Protein AF-A0A7L3EXM9-F1 (afdb_monomer_lite)

Foldseek 3Di:
DAPVVLVPDVVQVVQADPDDDPPPPDDDDDDDPPPPRHRVRDDDDPVDDDDDDDDDDDLPDDPDPLLNCLLPCVVPVVCNLVSLVCLLVDDLVSCLSCVLSNVVSLLVVCVVQVVDCPCVVSSVVNVVSNVVSCPDPVNVVSVVVVVCCVVPPPPSPPPPD

InterPro domains:
  IPR026791 Dedicator of cytokinesis [PTHR45653] (3-161)
  IPR035892 C2 domain superfamily [G3DSA:2.60.40.150] (1-67)
  IPR056372 Dedicator of cytokinesis, TPR repeats region [PF23554] (77-161)

Structure (mmCIF, N/CA/C/O backbone):
data_AF-A0A7L3EXM9-F1
#
_entry.id   AF-A0A7L3EXM9-F1
#
loop_
_atom_site.group_PDB
_atom_site.id
_atom_site.type_symbol
_atom_site.label_atom_id
_atom_site.label_alt_id
_atom_site.label_comp_id
_atom_site.label_asym_id
_atom_site.label_entity_id
_atom_site.label_seq_id
_atom_site.pdbx_PDB_ins_code
_atom_site.Cartn_x
_atom_site.Cartn_y
_atom_site.Cartn_z
_atom_site.occupancy
_atom_site.B_iso_or_equiv
_atom_site.auth_seq_id
_atom_site.auth_comp_id
_atom_site.auth_asym_id
_atom_site.auth_atom_id
_atom_site.pdbx_PDB_model_num
ATOM 1 N N . GLN A 1 1 ? 32.419 7.805 -40.239 1.00 37.22 1 GLN A N 1
ATOM 2 C CA . GLN A 1 1 ? 32.745 8.565 -39.018 1.00 37.22 1 GLN A CA 1
ATOM 3 C C . GLN A 1 1 ? 31.509 9.390 -38.692 1.00 37.22 1 GLN A C 1
ATOM 5 O O . GLN A 1 1 ? 31.227 10.337 -39.411 1.00 37.22 1 GLN A O 1
ATOM 10 N N . GLY A 1 2 ? 30.666 8.903 -37.775 1.00 53.22 2 GLY A N 1
ATOM 11 C CA . GLY A 1 2 ? 29.430 9.593 -37.393 1.00 53.22 2 GLY A CA 1
ATOM 12 C C . GLY A 1 2 ? 29.766 10.873 -36.637 1.00 53.22 2 GLY A C 1
ATOM 13 O O . GLY A 1 2 ? 30.747 10.904 -35.900 1.00 53.22 2 GLY A O 1
ATOM 14 N N . ASP A 1 3 ? 28.999 11.931 -36.870 1.00 57.41 3 ASP A N 1
ATOM 15 C CA . ASP A 1 3 ? 29.205 13.238 -36.250 1.00 57.41 3 ASP A CA 1
ATOM 16 C C . ASP A 1 3 ? 28.783 13.176 -34.769 1.00 57.41 3 ASP A C 1
ATOM 18 O O . ASP A 1 3 ? 27.639 13.464 -34.417 1.00 57.41 3 ASP A O 1
ATOM 22 N N . SER A 1 4 ? 29.692 12.701 -33.906 1.00 62.59 4 SER A N 1
ATOM 23 C CA . SER A 1 4 ? 29.430 12.374 -32.494 1.00 62.59 4 SER A CA 1
ATOM 24 C C . SER A 1 4 ? 28.833 13.528 -31.689 1.00 62.59 4 SER A C 1
ATOM 26 O O . SER A 1 4 ? 28.113 13.284 -30.729 1.00 62.59 4 SER A O 1
ATOM 28 N N . LYS A 1 5 ? 29.060 14.780 -32.108 1.00 60.88 5 LYS A N 1
ATOM 29 C CA . LYS A 1 5 ? 28.528 15.970 -31.430 1.00 60.88 5 LYS A CA 1
ATOM 30 C C . LYS A 1 5 ? 27.004 16.073 -31.491 1.00 60.88 5 LYS A C 1
ATOM 32 O O . LYS A 1 5 ? 26.406 16.673 -30.609 1.00 60.88 5 LYS A O 1
ATOM 37 N N . LYS A 1 6 ? 26.363 15.491 -32.511 1.00 62.41 6 LYS A N 1
ATOM 38 C CA . LYS A 1 6 ? 24.896 15.497 -32.632 1.00 62.41 6 LYS A CA 1
ATOM 39 C C . LYS A 1 6 ? 24.218 14.473 -31.726 1.00 62.41 6 LYS A C 1
ATOM 41 O O . LYS A 1 6 ? 23.054 14.654 -31.403 1.00 62.41 6 LYS A O 1
ATOM 46 N N . LEU A 1 7 ? 24.932 13.422 -31.316 1.00 65.44 7 LEU A N 1
ATOM 47 C CA . LEU A 1 7 ? 24.390 12.369 -30.452 1.00 65.44 7 LEU A CA 1
ATOM 48 C C . LEU A 1 7 ? 24.253 12.820 -28.985 1.00 65.44 7 LEU A C 1
ATOM 50 O O . LEU A 1 7 ? 23.513 12.203 -28.226 1.00 65.44 7 LEU A O 1
ATOM 54 N N . GLU A 1 8 ? 24.969 13.879 -28.595 1.00 73.69 8 GLU A N 1
ATOM 55 C CA . GLU A 1 8 ? 24.970 14.431 -27.232 1.00 73.69 8 GLU A CA 1
ATOM 56 C C . GLU A 1 8 ? 23.870 15.485 -27.002 1.00 73.69 8 GLU A C 1
ATOM 58 O O . GLU A 1 8 ? 23.543 15.790 -25.856 1.00 73.69 8 GLU A O 1
ATOM 63 N N . ASP A 1 9 ? 23.260 16.027 -28.065 1.00 81.06 9 ASP A N 1
ATOM 64 C CA . ASP A 1 9 ? 22.128 16.953 -27.949 1.00 81.06 9 ASP A CA 1
ATOM 65 C C . ASP A 1 9 ? 20.809 16.182 -27.824 1.00 81.06 9 ASP A C 1
ATOM 67 O O . ASP A 1 9 ? 20.277 15.664 -28.809 1.00 81.06 9 ASP A O 1
ATOM 71 N N . ALA A 1 10 ? 20.240 16.150 -26.617 1.00 79.75 10 ALA A N 1
ATOM 72 C CA . ALA A 1 10 ? 18.963 15.490 -26.344 1.00 79.75 10 ALA A CA 1
ATOM 73 C C . ALA A 1 10 ? 17.816 16.015 -27.228 1.00 79.75 10 ALA A C 1
ATOM 75 O O . ALA A 1 10 ? 16.931 15.249 -27.615 1.00 79.75 10 ALA A O 1
ATOM 76 N N . SER A 1 11 ? 17.846 17.297 -27.606 1.00 81.75 11 SER A N 1
ATOM 77 C CA . SER A 1 11 ? 16.815 17.935 -28.438 1.00 81.75 11 SER A CA 1
ATOM 78 C C . SER A 1 11 ? 16.693 17.270 -29.811 1.00 81.75 11 SER A C 1
ATOM 80 O O . SER A 1 11 ? 15.600 17.192 -30.377 1.00 81.75 11 SER A O 1
ATOM 82 N N . SER A 1 12 ? 17.804 16.732 -30.322 1.00 77.31 12 SER A N 1
ATOM 83 C CA . SER A 1 12 ? 17.851 16.006 -31.592 1.00 77.31 12 SER A CA 1
ATOM 84 C C . SER A 1 12 ? 17.082 14.677 -31.558 1.00 77.31 12 SER A C 1
ATOM 86 O O . SER A 1 12 ? 16.550 14.261 -32.587 1.00 77.31 12 SER A O 1
ATOM 88 N N . TYR A 1 13 ? 16.966 14.044 -30.384 1.00 77.38 13 TYR A N 1
ATOM 89 C CA . TYR A 1 13 ? 16.256 12.777 -30.182 1.00 77.38 13 TYR A CA 1
ATOM 90 C C . TYR A 1 13 ? 14.807 12.971 -29.711 1.00 77.38 13 TYR A C 1
ATOM 92 O O . TYR A 1 13 ? 13.928 12.237 -30.148 1.00 77.38 13 TYR A O 1
ATOM 100 N N . LEU A 1 14 ? 14.524 13.976 -28.871 1.00 84.00 14 LEU A N 1
ATOM 101 C CA . LEU A 1 14 ? 13.191 14.189 -28.274 1.00 84.00 14 LEU A CA 1
ATOM 102 C C . LEU A 1 14 ? 12.079 14.501 -29.290 1.00 84.00 14 LEU A C 1
ATOM 104 O O . LEU A 1 14 ? 10.903 14.332 -28.980 1.00 84.00 14 LEU A O 1
ATOM 108 N N . SER A 1 15 ? 12.439 14.965 -30.488 1.00 80.31 15 SER A N 1
ATOM 109 C CA . SER A 1 15 ? 11.491 15.197 -31.589 1.00 80.31 15 SER A CA 1
ATOM 110 C C . SER A 1 15 ? 11.138 13.930 -32.381 1.00 80.31 15 SER A C 1
ATOM 112 O O . SER A 1 15 ? 10.243 13.967 -33.227 1.00 80.31 15 SER A O 1
ATOM 114 N N . LEU A 1 16 ? 11.825 12.813 -32.123 1.00 78.69 16 LEU A N 1
ATOM 115 C CA . LEU A 1 16 ? 11.632 11.532 -32.797 1.00 78.69 16 LEU A CA 1
ATOM 116 C C . LEU A 1 16 ? 10.692 10.613 -31.997 1.00 78.69 16 LEU A C 1
ATOM 118 O O . LEU A 1 16 ? 10.548 10.772 -30.784 1.00 78.69 16 LEU A O 1
ATOM 122 N N . PRO A 1 17 ? 10.082 9.598 -32.639 1.00 80.38 17 PRO A N 1
ATOM 123 C CA . PRO A 1 17 ? 9.366 8.546 -31.924 1.00 80.38 17 PRO A CA 1
ATOM 124 C C . PRO A 1 17 ? 10.282 7.801 -30.940 1.00 80.38 17 PRO A C 1
ATOM 126 O O . PRO A 1 17 ? 11.387 7.392 -31.300 1.00 80.38 17 PRO A O 1
ATOM 129 N N . SER A 1 18 ? 9.802 7.579 -29.714 1.00 82.00 18 SER A N 1
ATOM 130 C CA . SER A 1 18 ? 10.551 6.898 -28.647 1.00 82.00 18 SER A CA 1
ATOM 131 C C . SER A 1 18 ? 10.584 5.373 -28.784 1.00 82.00 18 SER A C 1
ATOM 133 O O . SER A 1 18 ? 11.415 4.718 -28.160 1.00 82.00 18 SER A O 1
ATOM 135 N N . GLU A 1 19 ? 9.696 4.796 -29.596 1.00 82.38 19 GLU A N 1
ATOM 136 C CA . GLU A 1 19 ? 9.583 3.352 -29.806 1.00 82.38 19 GLU A CA 1
ATOM 137 C C . GLU A 1 19 ? 9.453 3.006 -31.290 1.00 82.38 19 GLU A C 1
ATOM 139 O O . GLU A 1 19 ? 8.948 3.781 -32.108 1.00 82.38 19 GLU A O 1
ATOM 144 N N . ARG A 1 20 ? 9.895 1.796 -31.646 1.00 79.69 20 ARG A N 1
ATOM 145 C CA . ARG A 1 20 ? 9.670 1.238 -32.979 1.00 79.69 20 ARG A CA 1
ATOM 146 C C . ARG A 1 20 ? 8.240 0.701 -33.065 1.00 79.69 20 ARG A C 1
ATOM 148 O O . ARG A 1 20 ? 7.923 -0.301 -32.434 1.00 79.69 20 ARG A O 1
ATOM 155 N N . ASN A 1 21 ? 7.408 1.306 -33.911 1.00 68.62 21 ASN A N 1
ATOM 156 C CA . ASN A 1 21 ? 6.092 0.758 -34.247 1.00 68.62 21 ASN A CA 1
ATOM 157 C C . ASN A 1 21 ? 6.255 -0.546 -35.051 1.00 68.62 21 ASN A C 1
ATOM 159 O O . ASN A 1 21 ? 6.762 -0.526 -36.170 1.00 68.62 21 ASN A O 1
ATOM 163 N N . LEU A 1 22 ? 5.831 -1.685 -34.492 1.00 61.12 22 LEU A N 1
ATOM 164 C CA . LEU A 1 22 ? 5.893 -3.000 -35.156 1.00 61.12 22 LEU A CA 1
ATOM 165 C C . LEU A 1 22 ? 4.822 -3.201 -36.252 1.00 61.12 22 LEU A C 1
ATOM 167 O O . LEU A 1 22 ? 4.811 -4.238 -36.912 1.00 61.12 22 LEU A O 1
ATOM 171 N N . SER A 1 23 ? 3.899 -2.252 -36.435 1.00 52.38 23 SER A N 1
ATOM 172 C CA . SER A 1 23 ? 2.694 -2.415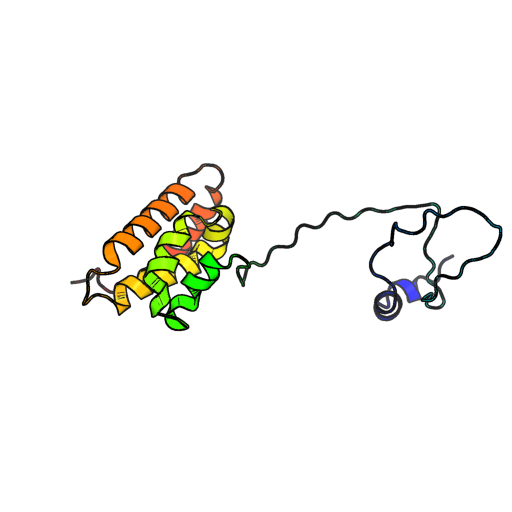 -37.263 1.00 52.38 23 SER A CA 1
ATOM 173 C C . SER A 1 23 ? 2.913 -2.341 -38.780 1.00 52.38 23 SER A C 1
ATOM 175 O O . SER A 1 23 ? 1.973 -2.593 -39.531 1.00 52.38 23 SER A O 1
ATOM 177 N N . GLU A 1 24 ? 4.128 -2.089 -39.267 1.00 51.22 24 GLU A N 1
ATOM 178 C CA . GLU A 1 24 ? 4.430 -2.120 -40.704 1.00 51.22 24 GLU A CA 1
ATOM 179 C C . GLU A 1 24 ? 5.066 -3.450 -41.127 1.00 51.22 24 GLU A C 1
ATOM 181 O O . GLU A 1 24 ? 6.196 -3.521 -41.601 1.00 51.22 24 GLU A O 1
ATOM 186 N N . SER A 1 25 ? 4.296 -4.533 -41.004 1.00 49.69 25 SER A N 1
ATOM 187 C CA . SER A 1 25 ? 4.486 -5.711 -41.857 1.00 49.69 25 SER A CA 1
ATOM 188 C C . SER A 1 25 ? 3.459 -5.669 -42.986 1.00 49.69 25 SER A C 1
ATOM 190 O O . SER A 1 25 ? 2.435 -6.351 -42.959 1.00 49.69 25 SER A O 1
ATOM 192 N N . LYS A 1 26 ? 3.707 -4.822 -43.990 1.00 41.97 26 LYS A N 1
ATOM 193 C CA . LYS A 1 26 ? 3.082 -4.941 -45.313 1.00 41.97 26 LYS A CA 1
ATOM 194 C C . LYS A 1 26 ? 4.127 -4.700 -46.400 1.00 41.97 26 LYS A C 1
ATOM 196 O O . LYS A 1 26 ? 4.439 -3.576 -46.755 1.00 41.97 26 LYS A O 1
ATOM 201 N N . LEU A 1 27 ? 4.667 -5.828 -46.857 1.00 40.34 27 LEU A N 1
ATOM 202 C CA . LEU A 1 27 ? 4.979 -6.192 -48.242 1.00 40.34 27 LEU A CA 1
ATOM 203 C C . LEU A 1 27 ? 5.388 -5.068 -49.219 1.00 40.34 27 LEU A C 1
ATOM 205 O O . LEU A 1 27 ? 4.562 -4.272 -49.644 1.00 40.34 27 LEU A O 1
ATOM 209 N N . LEU A 1 28 ? 6.622 -5.223 -49.716 1.00 47.75 28 LEU A N 1
ATOM 210 C CA . LEU A 1 28 ? 7.103 -4.882 -51.063 1.00 47.75 28 LEU A CA 1
ATOM 211 C C . LEU A 1 28 ? 7.120 -3.392 -51.454 1.00 47.75 28 LEU A C 1
ATOM 213 O O . LEU A 1 28 ? 6.094 -2.792 -51.746 1.00 47.75 28 LEU A O 1
ATOM 217 N N . SER A 1 29 ? 8.334 -2.864 -51.650 1.00 36.97 29 SER A N 1
ATOM 218 C CA . SER A 1 29 ? 8.818 -2.345 -52.947 1.00 36.97 29 SER A CA 1
ATOM 219 C C . SER A 1 29 ? 9.773 -1.159 -52.759 1.00 36.97 29 SER A C 1
ATOM 221 O O . SER A 1 29 ? 9.358 -0.089 -52.332 1.00 36.97 29 SER A O 1
ATOM 223 N N . GLY A 1 30 ? 11.055 -1.386 -53.077 1.00 43.28 30 GLY A N 1
ATOM 224 C CA . GLY A 1 30 ? 12.009 -0.496 -53.769 1.00 43.28 30 GLY A CA 1
ATOM 225 C C . GLY A 1 30 ? 12.058 1.025 -53.555 1.00 43.28 30 GLY A C 1
ATOM 226 O O . GLY A 1 30 ? 12.715 1.694 -54.346 1.00 43.28 30 GLY A O 1
ATOM 227 N N . SER A 1 31 ? 11.423 1.601 -52.544 1.00 37.81 31 SER A N 1
ATOM 228 C CA . SER A 1 31 ? 11.338 3.047 -52.359 1.00 37.81 31 SER A CA 1
ATOM 229 C C . SER A 1 31 ? 11.789 3.414 -50.956 1.00 37.81 31 SER A C 1
ATOM 231 O O . SER A 1 31 ? 11.323 2.855 -49.965 1.00 37.81 31 SER A O 1
ATOM 233 N N . SER A 1 32 ? 12.739 4.342 -50.897 1.00 43.91 32 SER A N 1
ATOM 234 C CA . SER A 1 32 ? 13.301 4.918 -49.681 1.00 43.91 32 SER A CA 1
ATOM 235 C C . SER A 1 32 ? 12.190 5.609 -48.883 1.00 43.91 32 SER A C 1
ATOM 237 O O . SER A 1 32 ? 11.901 6.790 -49.082 1.00 43.91 32 SER A O 1
ATOM 239 N N . PHE A 1 33 ? 11.525 4.851 -48.010 1.00 42.97 33 PHE A N 1
ATOM 240 C CA . PHE A 1 33 ? 10.505 5.366 -47.111 1.00 42.97 33 PHE A CA 1
ATOM 241 C C . PHE A 1 33 ? 11.223 6.152 -46.016 1.00 42.97 33 PHE A C 1
ATOM 243 O O . PHE A 1 33 ? 11.710 5.610 -45.023 1.00 42.97 33 PHE A O 1
ATOM 250 N N . ARG A 1 34 ? 11.358 7.461 -46.231 1.00 47.59 34 ARG A N 1
ATOM 251 C CA . ARG A 1 34 ? 11.686 8.378 -45.146 1.00 47.59 34 ARG A CA 1
ATOM 252 C C . ARG A 1 34 ? 10.492 8.334 -44.203 1.00 47.59 34 ARG A C 1
ATOM 254 O O . ARG A 1 34 ? 9.438 8.863 -44.540 1.00 47.59 34 ARG A O 1
ATOM 261 N N . VAL A 1 35 ? 10.646 7.680 -43.055 1.00 50.50 35 VAL A N 1
ATOM 262 C CA . VAL A 1 35 ? 9.703 7.834 -41.947 1.00 50.50 35 VAL A CA 1
ATOM 263 C C . VAL A 1 35 ? 9.613 9.333 -41.666 1.00 50.50 35 VAL A C 1
ATOM 265 O O . VAL A 1 35 ? 10.618 9.977 -41.345 1.00 50.50 35 VAL A O 1
ATOM 268 N N . SER A 1 36 ? 8.430 9.901 -41.895 1.00 48.47 36 SER A N 1
ATOM 269 C CA . SER A 1 36 ? 8.127 11.308 -41.649 1.00 48.47 36 SER A CA 1
ATOM 270 C C . SER A 1 36 ? 8.402 11.607 -40.179 1.00 48.47 36 SER A C 1
ATOM 272 O O . SER A 1 36 ? 7.664 11.166 -39.304 1.00 48.47 36 SER A O 1
ATOM 274 N N . GLY A 1 37 ? 9.520 12.284 -39.920 1.00 51.66 37 GLY A N 1
ATOM 275 C CA . GLY A 1 37 ? 10.043 12.518 -38.575 1.00 51.66 37 GLY A CA 1
ATOM 276 C C . GLY A 1 37 ? 11.568 12.536 -38.486 1.00 51.66 37 GLY A C 1
ATOM 277 O O . GLY A 1 37 ? 12.086 12.931 -37.457 1.00 51.66 37 GLY A O 1
ATOM 278 N N . ALA A 1 38 ? 12.311 12.152 -39.531 1.00 53.66 38 ALA A N 1
ATOM 279 C CA . ALA A 1 38 ? 13.776 12.147 -39.482 1.00 53.66 38 ALA A CA 1
ATOM 280 C C . ALA A 1 38 ? 14.372 13.554 -39.252 1.00 53.66 38 ALA A C 1
ATOM 282 O O . ALA A 1 38 ? 14.432 14.380 -40.167 1.00 53.66 38 ALA A O 1
ATOM 283 N N . ALA A 1 39 ? 14.872 13.804 -38.040 1.00 57.72 39 ALA A N 1
ATOM 284 C CA . ALA A 1 39 ? 15.796 14.897 -37.769 1.00 57.72 39 ALA A CA 1
ATOM 285 C C . ALA A 1 39 ? 17.083 14.689 -38.601 1.00 57.72 39 ALA A C 1
ATOM 287 O O . ALA A 1 39 ? 17.561 13.555 -38.734 1.00 57.72 39 ALA A O 1
ATOM 288 N N . PRO A 1 40 ? 17.670 15.746 -39.193 1.00 59.62 40 PRO A N 1
ATOM 289 C CA . PRO A 1 40 ? 18.833 15.619 -40.068 1.00 59.62 40 PRO A CA 1
ATOM 290 C C . PRO A 1 40 ? 20.060 15.062 -39.323 1.00 59.62 40 PRO A C 1
ATOM 292 O O . PRO A 1 40 ? 20.794 15.789 -38.650 1.00 59.62 40 PRO A O 1
ATOM 295 N N . GLY A 1 41 ? 20.310 13.761 -39.498 1.00 64.62 41 GLY A N 1
ATOM 296 C CA . GLY A 1 41 ? 21.442 13.036 -38.910 1.00 64.62 41 GLY A CA 1
ATOM 297 C C . GLY A 1 41 ? 21.070 11.777 -38.120 1.00 64.62 41 GLY A C 1
ATOM 298 O O . GLY A 1 41 ? 21.971 11.019 -37.778 1.00 64.62 41 GLY A O 1
ATOM 299 N N . LEU A 1 42 ? 19.780 11.520 -37.872 1.00 70.69 42 LEU A N 1
ATOM 300 C CA . LEU A 1 42 ? 19.297 10.336 -37.154 1.00 70.69 42 LEU A CA 1
ATOM 301 C C . LEU A 1 42 ? 18.289 9.572 -38.024 1.00 70.69 42 LEU A C 1
ATOM 303 O O . LEU A 1 42 ? 17.273 10.119 -38.446 1.00 70.69 42 LEU A O 1
ATOM 307 N N . ALA A 1 43 ? 18.583 8.302 -38.314 1.00 70.75 43 ALA A N 1
ATOM 308 C CA . ALA A 1 43 ? 17.724 7.419 -39.100 1.00 70.75 43 ALA A CA 1
ATOM 309 C C . ALA A 1 43 ? 17.588 6.056 -38.412 1.00 70.75 43 ALA A C 1
ATOM 311 O O . ALA A 1 43 ? 18.560 5.518 -37.881 1.00 70.75 43 ALA A O 1
ATOM 312 N N . VAL A 1 44 ? 16.382 5.487 -38.432 1.00 72.81 44 VAL A N 1
ATOM 313 C CA . VAL A 1 44 ? 16.104 4.170 -37.845 1.00 72.81 44 VAL A CA 1
ATOM 314 C C . VAL A 1 44 ? 16.666 3.070 -38.757 1.00 72.81 44 VAL A C 1
ATOM 316 O O . VAL A 1 44 ? 16.300 2.993 -39.928 1.00 72.81 44 VAL A O 1
ATOM 319 N N . SER A 1 45 ? 17.535 2.200 -38.224 1.00 77.12 45 SER A N 1
ATOM 320 C CA . SER A 1 45 ? 18.009 1.000 -38.937 1.00 77.12 45 SER A CA 1
ATOM 321 C C . SER A 1 45 ? 16.876 -0.019 -39.074 1.00 77.12 45 SER A C 1
ATOM 323 O O . SER A 1 45 ? 16.241 -0.370 -38.082 1.00 77.12 45 SER A O 1
ATOM 325 N N . THR A 1 46 ? 16.640 -0.530 -40.284 1.00 77.50 46 THR A N 1
ATOM 326 C CA . THR A 1 46 ? 15.680 -1.622 -40.540 1.00 77.50 46 THR A CA 1
ATOM 327 C C . THR A 1 46 ? 16.294 -3.013 -40.381 1.00 77.50 46 THR A C 1
ATOM 329 O O . THR A 1 46 ? 15.570 -4.003 -40.442 1.00 77.50 46 THR A O 1
ATOM 332 N N . ARG A 1 47 ? 17.617 -3.106 -40.188 1.00 83.44 47 ARG A N 1
ATOM 333 C CA . ARG A 1 47 ? 18.351 -4.381 -40.102 1.00 83.44 47 ARG A CA 1
ATOM 334 C C . ARG A 1 47 ? 18.579 -4.858 -38.672 1.00 83.44 47 ARG A C 1
ATOM 336 O O . ARG A 1 47 ? 18.698 -6.058 -38.463 1.00 83.44 47 ARG A O 1
ATOM 343 N N . ASP A 1 48 ? 18.573 -3.935 -37.713 1.00 81.38 48 ASP A N 1
ATOM 344 C CA . ASP A 1 48 ? 18.871 -4.225 -36.310 1.00 81.38 48 ASP A CA 1
ATOM 345 C C . ASP A 1 48 ? 17.679 -3.868 -35.421 1.00 81.38 48 ASP A C 1
ATOM 347 O O . ASP A 1 48 ? 16.931 -2.933 -35.719 1.00 81.38 48 ASP A O 1
ATOM 351 N N . SER A 1 49 ? 17.495 -4.586 -34.314 1.00 82.81 49 SER A N 1
ATOM 352 C CA . SER A 1 49 ? 16.474 -4.302 -33.298 1.00 82.81 49 SER A CA 1
ATOM 353 C C . SER A 1 49 ? 17.062 -4.402 -31.896 1.00 82.81 49 SER A C 1
ATOM 355 O O . SER A 1 49 ? 17.812 -5.331 -31.610 1.00 82.81 49 SER A O 1
ATOM 357 N N . PHE A 1 50 ? 16.666 -3.487 -31.015 1.00 84.50 50 PHE A N 1
ATOM 358 C CA . PHE A 1 50 ? 17.005 -3.504 -29.596 1.00 84.50 50 PHE A CA 1
ATOM 359 C C . PHE A 1 50 ? 15.710 -3.428 -28.790 1.00 84.50 50 PHE A C 1
ATOM 361 O O . PHE A 1 50 ? 14.894 -2.538 -29.030 1.00 84.50 50 PHE A O 1
ATOM 368 N N . GLN A 1 51 ? 15.500 -4.376 -27.878 1.00 89.25 51 GLN A N 1
ATOM 369 C CA . GLN A 1 51 ? 14.304 -4.436 -27.043 1.00 89.25 51 GLN A CA 1
ATOM 370 C C . GLN A 1 51 ? 14.658 -4.038 -25.613 1.00 89.25 51 GLN A C 1
ATOM 372 O O . GLN A 1 51 ? 15.559 -4.615 -25.007 1.00 89.25 51 GLN A O 1
ATOM 377 N N . ILE A 1 52 ? 13.910 -3.080 -25.069 1.00 90.94 52 ILE A N 1
ATOM 378 C CA . ILE A 1 52 ? 14.001 -2.660 -23.671 1.00 90.94 52 ILE A CA 1
ATOM 379 C C . ILE A 1 52 ? 12.728 -3.131 -22.974 1.00 90.94 52 ILE A C 1
ATOM 381 O O . ILE A 1 52 ? 11.628 -2.863 -23.447 1.00 90.94 52 ILE A O 1
ATOM 385 N N . SER A 1 53 ? 12.880 -3.847 -21.862 1.00 92.12 53 SER A N 1
ATOM 386 C CA . SER A 1 53 ? 11.765 -4.173 -20.970 1.00 92.12 53 SER A CA 1
ATOM 387 C C . SER A 1 53 ? 11.899 -3.327 -19.711 1.00 92.12 53 SER A C 1
ATOM 389 O O . SER A 1 53 ? 12.913 -3.415 -19.023 1.00 92.12 53 SER A O 1
ATOM 391 N N . THR A 1 54 ? 10.883 -2.519 -19.415 1.00 89.88 54 THR A N 1
ATOM 392 C CA . THR A 1 54 ? 10.864 -1.625 -18.251 1.00 89.88 54 THR A CA 1
ATOM 393 C C . THR A 1 54 ? 9.673 -1.964 -17.367 1.00 89.88 54 THR A C 1
ATOM 395 O O . THR A 1 54 ? 8.554 -2.098 -17.856 1.00 89.88 54 THR A O 1
ATOM 398 N N . LEU A 1 55 ? 9.901 -2.052 -16.055 1.00 85.25 55 LEU A N 1
ATOM 399 C CA . LEU A 1 55 ? 8.841 -2.088 -15.052 1.00 85.25 55 LEU A CA 1
ATOM 400 C C . LEU A 1 55 ? 8.819 -0.739 -14.328 1.00 85.25 55 LEU A C 1
ATOM 402 O O . LEU A 1 55 ? 9.753 -0.408 -13.600 1.00 85.25 55 LEU A O 1
ATOM 406 N N . VAL A 1 56 ? 7.766 0.050 -14.538 1.00 83.19 56 VAL A N 1
ATOM 407 C CA . VAL A 1 56 ? 7.598 1.343 -13.862 1.00 83.19 56 VAL A CA 1
ATOM 408 C C . VAL A 1 56 ? 6.751 1.144 -12.611 1.00 83.19 56 VAL A C 1
ATOM 410 O O . VAL A 1 56 ? 5.658 0.586 -12.682 1.00 83.19 56 VAL A O 1
ATOM 413 N N . CYS A 1 57 ? 7.230 1.630 -11.465 1.00 74.19 57 CYS A N 1
ATOM 414 C CA . CYS A 1 57 ? 6.459 1.673 -10.227 1.00 74.19 57 CYS A CA 1
ATOM 415 C C . CYS A 1 57 ? 6.488 3.085 -9.628 1.00 74.19 57 CYS A C 1
ATOM 417 O O . CYS A 1 57 ? 7.526 3.742 -9.582 1.00 74.19 57 CYS A O 1
ATOM 419 N N . SER A 1 58 ? 5.332 3.568 -9.175 1.00 81.31 58 SER A N 1
ATOM 420 C CA . SER A 1 58 ? 5.255 4.791 -8.375 1.00 81.31 58 SER A CA 1
ATOM 421 C C . SER A 1 58 ? 5.468 4.435 -6.910 1.00 81.31 58 SER A C 1
ATOM 423 O O . SER A 1 58 ? 4.736 3.604 -6.375 1.00 81.31 58 SER A O 1
ATOM 425 N N . THR A 1 59 ? 6.446 5.066 -6.266 1.00 77.62 59 THR A N 1
ATOM 426 C CA . THR A 1 59 ? 6.741 4.922 -4.829 1.00 77.62 59 THR A CA 1
ATOM 427 C C . THR A 1 59 ? 6.118 6.032 -3.983 1.00 77.62 59 THR A C 1
ATOM 429 O O . THR A 1 59 ? 6.287 6.044 -2.772 1.00 77.62 59 THR A O 1
ATOM 432 N N . LYS A 1 60 ? 5.398 6.971 -4.614 1.00 82.81 60 LYS A N 1
ATOM 433 C CA . LYS A 1 60 ? 4.792 8.132 -3.939 1.00 82.81 60 LYS A CA 1
ATOM 434 C C . LYS A 1 60 ? 3.269 8.169 -4.020 1.00 82.81 60 LYS A C 1
ATOM 436 O O . LYS A 1 60 ? 2.618 8.717 -3.144 1.00 82.81 60 LYS A O 1
ATOM 441 N N . LEU A 1 61 ? 2.697 7.617 -5.086 1.00 87.81 61 LEU A N 1
ATOM 442 C CA . LEU A 1 61 ? 1.252 7.590 -5.312 1.00 87.81 61 LEU A CA 1
ATOM 443 C C . LEU A 1 61 ? 0.823 6.192 -5.740 1.00 87.81 61 LEU A C 1
ATOM 445 O O . LEU A 1 61 ? 1.303 5.691 -6.760 1.00 87.81 61 LEU A O 1
ATOM 449 N N . THR A 1 62 ? -0.078 5.574 -4.981 1.00 91.88 62 THR A N 1
ATOM 450 C CA . THR A 1 62 ? -0.666 4.290 -5.368 1.00 91.88 62 THR A CA 1
ATOM 451 C C . THR A 1 62 ? -1.591 4.459 -6.570 1.00 91.88 62 THR A C 1
ATOM 453 O O . THR A 1 62 ? -2.307 5.456 -6.693 1.00 91.88 62 THR A O 1
ATOM 456 N N . GLN A 1 63 ? -1.575 3.469 -7.459 1.00 90.38 63 GLN A N 1
ATOM 457 C CA . GLN A 1 63 ? -2.548 3.353 -8.548 1.00 90.38 63 GLN A CA 1
ATOM 458 C C . GLN A 1 63 ? -3.717 2.435 -8.171 1.00 90.38 63 GLN A C 1
ATOM 460 O O . GLN A 1 63 ? -4.713 2.373 -8.890 1.00 90.38 63 GLN A O 1
ATOM 465 N N . ASN A 1 64 ? -3.629 1.733 -7.037 1.00 94.12 64 ASN A N 1
ATOM 466 C CA . ASN A 1 64 ? -4.712 0.898 -6.554 1.00 94.12 64 ASN A CA 1
ATOM 467 C C . ASN A 1 64 ? -5.823 1.774 -5.962 1.00 94.12 64 ASN A C 1
ATOM 469 O O . ASN A 1 64 ? -5.621 2.489 -4.982 1.00 94.12 64 ASN A O 1
ATOM 473 N N . VAL A 1 65 ? -7.018 1.698 -6.549 1.00 93.69 65 VAL A N 1
ATOM 474 C CA . VAL A 1 65 ? -8.161 2.542 -6.168 1.00 93.69 65 VAL A CA 1
ATOM 475 C C . VAL A 1 65 ? -8.635 2.318 -4.731 1.00 93.69 65 VAL A C 1
ATOM 477 O O . VAL A 1 65 ? -9.092 3.265 -4.094 1.00 93.69 65 VAL A O 1
ATOM 480 N N . ASN A 1 66 ? -8.509 1.096 -4.207 1.00 94.94 66 ASN A N 1
ATOM 481 C CA . ASN A 1 66 ? -8.936 0.766 -2.849 1.00 94.94 66 ASN A CA 1
ATOM 482 C C . ASN A 1 66 ? -7.948 1.337 -1.830 1.00 94.94 66 ASN A C 1
ATOM 484 O O . ASN A 1 66 ? -8.365 2.022 -0.897 1.00 94.94 66 ASN A O 1
ATOM 488 N N . LEU A 1 67 ? -6.643 1.140 -2.061 1.00 96.50 67 LEU A N 1
ATOM 489 C CA . LEU A 1 67 ? -5.606 1.728 -1.215 1.00 96.50 67 LEU A CA 1
ATOM 490 C C . LEU A 1 67 ? -5.659 3.258 -1.269 1.00 96.50 67 LEU A C 1
ATOM 492 O O . LEU A 1 67 ? -5.639 3.910 -0.232 1.00 96.50 67 LEU A O 1
ATOM 496 N N . LEU A 1 68 ? -5.827 3.844 -2.458 1.00 95.94 68 LEU A N 1
ATOM 497 C CA . LEU A 1 68 ? -5.982 5.292 -2.607 1.00 95.94 68 LEU A CA 1
ATOM 498 C C . LEU A 1 68 ? -7.200 5.822 -1.841 1.00 95.94 68 LEU A C 1
ATOM 500 O O . LEU A 1 68 ? -7.128 6.896 -1.244 1.00 95.94 68 LEU A O 1
ATOM 504 N N . GLY A 1 69 ? -8.310 5.080 -1.864 1.00 95.88 69 GLY A N 1
ATOM 505 C CA . GLY A 1 69 ? -9.521 5.406 -1.115 1.00 95.88 69 GLY A CA 1
ATOM 506 C C . GLY A 1 69 ? -9.274 5.463 0.391 1.00 95.88 69 GLY A C 1
ATOM 507 O O . GLY A 1 69 ? -9.759 6.388 1.042 1.00 95.88 69 GLY A O 1
ATOM 508 N N . LEU A 1 70 ? -8.482 4.530 0.928 1.00 97.44 70 LEU A N 1
ATOM 509 C CA . LEU A 1 70 ? -8.050 4.554 2.325 1.00 97.44 70 LEU A CA 1
ATOM 510 C C . LEU A 1 70 ? -7.102 5.727 2.600 1.00 97.44 70 LEU A C 1
ATOM 512 O O . LEU A 1 70 ? -7.369 6.515 3.496 1.00 97.44 70 LEU A O 1
ATOM 516 N N . LEU A 1 71 ? -6.044 5.915 1.808 1.00 96.88 71 LEU A N 1
ATOM 517 C CA . LEU A 1 71 ? -5.070 6.998 2.025 1.00 96.88 71 LEU A CA 1
ATOM 518 C C . LEU A 1 71 ? -5.703 8.399 1.929 1.00 96.88 71 LEU A C 1
ATOM 520 O O . LEU A 1 71 ? -5.239 9.347 2.559 1.00 96.88 71 LEU A O 1
ATOM 524 N N . LYS A 1 72 ? -6.792 8.538 1.163 1.00 96.19 72 LYS A N 1
ATOM 525 C CA . LYS A 1 72 ? -7.575 9.777 1.017 1.00 96.19 72 LYS A CA 1
ATOM 526 C C . LYS A 1 72 ? -8.949 9.704 1.685 1.00 96.19 72 LYS A C 1
ATOM 528 O O . LYS A 1 72 ? -9.879 10.383 1.245 1.00 96.19 72 LYS A O 1
ATOM 533 N N . TRP A 1 73 ? -9.097 8.917 2.749 1.00 96.31 73 TRP A N 1
ATOM 534 C CA . TRP A 1 73 ? -10.396 8.660 3.378 1.00 96.31 73 TRP A CA 1
ATOM 535 C C . TRP A 1 73 ? -11.151 9.936 3.790 1.00 96.31 73 TRP A C 1
ATOM 537 O O . TRP A 1 73 ? -12.367 10.015 3.611 1.00 96.31 73 TRP A O 1
ATOM 547 N N . ARG A 1 74 ? -10.433 10.984 4.224 1.00 96.12 74 ARG A N 1
ATOM 548 C CA . ARG A 1 74 ? -11.016 12.287 4.603 1.00 96.12 74 ARG A CA 1
ATOM 549 C C . ARG A 1 74 ? -11.742 12.993 3.454 1.00 96.12 74 ARG A C 1
ATOM 551 O O . ARG A 1 74 ? -12.633 13.796 3.698 1.00 96.12 74 ARG A O 1
ATOM 558 N N . SER A 1 75 ? -11.410 12.691 2.196 1.00 96.81 75 SER A N 1
ATOM 559 C CA . SER A 1 75 ? -12.112 13.261 1.038 1.00 96.81 75 SER A CA 1
ATOM 560 C C . SER A 1 75 ? -13.528 12.705 0.864 1.00 96.81 75 SER A C 1
ATOM 562 O O . SER A 1 75 ? -14.365 13.375 0.262 1.00 96.81 75 SER A O 1
ATOM 564 N N . LYS A 1 76 ? -13.802 11.483 1.344 1.00 94.88 76 LYS A N 1
ATOM 565 C CA . LYS A 1 76 ? -15.125 10.835 1.289 1.00 94.88 76 LYS A CA 1
ATOM 566 C C . LYS A 1 76 ? -15.353 9.951 2.533 1.00 94.88 76 LYS A C 1
ATOM 568 O O . LYS A 1 76 ? -15.366 8.725 2.395 1.00 94.88 76 LYS A O 1
ATOM 573 N N . PRO A 1 77 ? -15.575 10.536 3.728 1.00 94.69 77 PRO A N 1
ATOM 574 C CA . PRO A 1 77 ? -15.683 9.778 4.981 1.00 94.69 77 PRO A CA 1
ATOM 575 C C . PRO A 1 77 ? -16.819 8.746 4.986 1.00 94.69 77 PRO A C 1
ATOM 577 O O . PRO A 1 77 ? -16.694 7.691 5.596 1.00 94.69 77 PRO A O 1
ATOM 580 N N . SER A 1 78 ? -17.899 8.991 4.234 1.00 95.56 78 SER A N 1
ATOM 581 C CA . SER A 1 78 ? -19.018 8.048 4.083 1.00 95.56 78 SER A CA 1
ATOM 582 C C . SER A 1 78 ? -18.629 6.703 3.456 1.00 95.56 78 SER A C 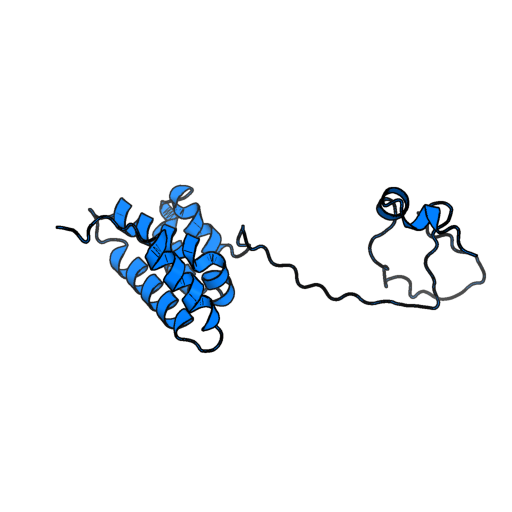1
ATOM 584 O O . SER A 1 78 ? -19.371 5.734 3.579 1.00 95.56 78 SER A O 1
ATOM 586 N N . LEU A 1 79 ? -17.474 6.626 2.788 1.00 96.50 79 LEU A N 1
ATOM 587 C CA . LEU A 1 79 ? -16.950 5.399 2.187 1.00 96.50 79 LEU A CA 1
ATOM 588 C C . LEU A 1 79 ? -15.908 4.697 3.068 1.00 96.50 79 LEU A C 1
ATOM 590 O O . LEU A 1 79 ? -15.431 3.633 2.682 1.00 96.50 79 LEU A O 1
ATOM 594 N N . LEU A 1 80 ? -15.548 5.260 4.228 1.00 96.12 80 LEU A N 1
ATOM 595 C CA . LEU A 1 80 ? -14.435 4.786 5.054 1.00 96.12 80 LEU A CA 1
ATOM 596 C C . LEU A 1 80 ? -14.583 3.315 5.462 1.00 96.12 80 LEU A C 1
ATOM 598 O O . LEU A 1 80 ? -13.656 2.538 5.251 1.00 96.12 80 LEU A O 1
ATOM 602 N N . CYS A 1 81 ? -15.759 2.914 5.950 1.00 95.75 81 CYS A N 1
ATOM 603 C CA . CYS A 1 81 ? -16.042 1.519 6.304 1.00 95.75 81 CYS A CA 1
ATOM 604 C C . CYS A 1 81 ? -15.758 0.563 5.129 1.00 95.75 81 CYS A C 1
ATOM 606 O O . CYS A 1 81 ? -15.021 -0.414 5.264 1.00 95.75 81 CYS A O 1
ATOM 608 N N . GLY A 1 82 ? -16.254 0.901 3.934 1.00 96.62 82 GLY A N 1
ATOM 609 C CA . GLY A 1 82 ? -16.007 0.112 2.728 1.00 96.62 82 GLY A CA 1
ATOM 610 C C . GLY A 1 82 ? -14.547 0.147 2.265 1.00 96.62 82 GLY A C 1
ATOM 611 O O . GLY A 1 82 ? -14.059 -0.841 1.724 1.00 96.62 82 GLY A O 1
ATOM 612 N N . ASN A 1 83 ? -13.833 1.256 2.469 1.00 96.50 83 ASN A N 1
ATOM 613 C CA . ASN A 1 83 ? -12.411 1.360 2.134 1.00 96.50 83 ASN A CA 1
ATOM 614 C C . ASN A 1 83 ? -11.554 0.474 3.046 1.00 96.50 83 ASN A C 1
ATOM 616 O O . ASN A 1 83 ? -10.674 -0.218 2.540 1.00 96.50 83 ASN A O 1
ATOM 620 N N . LEU A 1 84 ? -11.848 0.443 4.352 1.00 97.00 84 LEU A N 1
ATOM 621 C CA . LEU A 1 84 ? -11.184 -0.441 5.313 1.00 97.00 84 LEU A CA 1
ATOM 622 C C . LEU A 1 84 ? -11.386 -1.912 4.935 1.00 97.00 84 LEU A C 1
ATOM 624 O O . LEU A 1 84 ? -10.412 -2.637 4.788 1.00 97.00 84 LEU A O 1
ATOM 628 N N . GLN A 1 85 ? -12.623 -2.330 4.650 1.00 96.56 85 GLN A N 1
ATOM 629 C CA . GLN A 1 85 ? -12.917 -3.705 4.217 1.00 96.56 85 GLN A CA 1
ATOM 630 C C . GLN A 1 85 ? -12.212 -4.092 2.909 1.00 96.56 85 GLN A C 1
ATOM 632 O O . GLN A 1 85 ? -11.809 -5.238 2.714 1.00 96.56 85 GLN A O 1
ATOM 637 N N . LYS A 1 86 ? -12.074 -3.145 1.975 1.00 96.62 86 LYS A N 1
ATOM 638 C CA . LYS A 1 86 ? -11.424 -3.395 0.683 1.00 96.62 86 LYS A CA 1
ATOM 639 C C . LYS A 1 86 ? -9.905 -3.469 0.778 1.00 96.62 86 LYS A C 1
ATOM 641 O O . LYS A 1 86 ? -9.306 -3.992 -0.162 1.00 96.62 86 LYS A O 1
ATOM 646 N N . LEU A 1 87 ? -9.290 -2.986 1.861 1.00 97.38 87 LEU A N 1
ATOM 647 C CA . LEU A 1 87 ? -7.841 -3.041 2.050 1.00 97.38 87 LEU A CA 1
ATOM 648 C C . LEU A 1 87 ? -7.322 -4.483 2.002 1.00 97.38 87 LEU A C 1
ATOM 650 O O . LEU A 1 87 ? -6.317 -4.735 1.345 1.00 97.38 87 LEU A O 1
ATOM 654 N N . MET A 1 88 ? -8.040 -5.436 2.604 1.00 95.19 88 MET A N 1
ATOM 655 C CA . MET A 1 88 ? -7.651 -6.855 2.617 1.00 95.19 88 MET A CA 1
ATOM 656 C C . MET A 1 88 ? -7.665 -7.509 1.225 1.00 95.19 88 MET A C 1
ATOM 658 O O . MET A 1 88 ? -7.092 -8.577 1.037 1.00 95.19 88 MET A O 1
ATOM 662 N N . ASN A 1 89 ? -8.293 -6.863 0.237 1.00 95.25 89 ASN A N 1
ATOM 663 C CA . ASN A 1 89 ? -8.319 -7.312 -1.158 1.00 95.25 89 ASN A CA 1
ATOM 664 C C . ASN A 1 89 ? -7.262 -6.611 -2.029 1.00 95.25 89 ASN A C 1
ATOM 666 O O . ASN A 1 89 ? -7.209 -6.836 -3.240 1.00 95.25 89 ASN A O 1
ATOM 670 N N . VAL A 1 90 ? -6.463 -5.707 -1.456 1.00 96.50 90 VAL A N 1
ATOM 671 C CA . VAL A 1 90 ? -5.350 -5.056 -2.153 1.00 96.50 90 VAL A CA 1
ATOM 672 C C . VAL A 1 90 ? -4.171 -6.021 -2.207 1.00 96.50 90 VAL A C 1
ATOM 674 O O . VAL A 1 90 ? -3.904 -6.746 -1.251 1.00 96.50 90 VAL A O 1
ATOM 677 N N . ASP A 1 91 ? -3.446 -6.017 -3.327 1.00 94.31 91 ASP A N 1
ATOM 678 C CA . ASP A 1 91 ? -2.200 -6.770 -3.430 1.00 94.31 91 ASP A CA 1
ATOM 679 C C . ASP A 1 91 ? -1.236 -6.375 -2.300 1.00 94.31 91 ASP A C 1
ATOM 681 O O . ASP A 1 91 ? -0.945 -5.195 -2.090 1.00 94.31 91 ASP A O 1
ATOM 685 N N . GLY A 1 92 ? -0.727 -7.373 -1.577 1.00 93.44 92 GLY A N 1
ATOM 686 C CA . GLY A 1 92 ? 0.125 -7.133 -0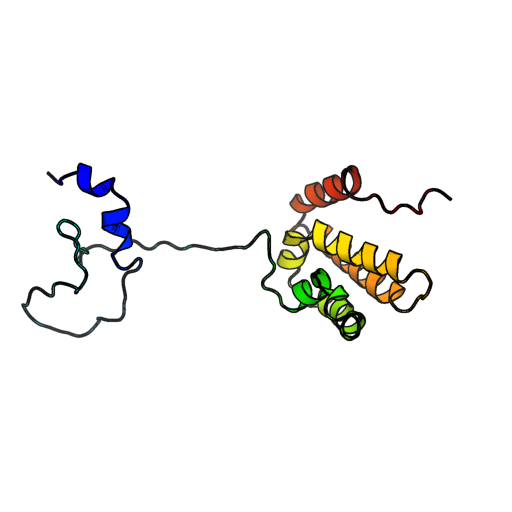.416 1.00 93.44 92 GLY A CA 1
ATOM 687 C C . GLY A 1 92 ? 1.404 -6.362 -0.751 1.00 93.44 92 GLY A C 1
ATOM 688 O O . GLY A 1 92 ? 1.860 -5.569 0.065 1.00 93.44 92 GLY A O 1
ATOM 689 N N . GLY A 1 93 ? 1.957 -6.531 -1.957 1.00 92.50 93 GLY A N 1
ATOM 690 C CA . GLY A 1 93 ? 3.124 -5.770 -2.398 1.00 92.50 93 GLY A CA 1
ATOM 691 C C . GLY A 1 93 ? 2.818 -4.279 -2.531 1.00 92.50 93 GLY A C 1
ATOM 692 O O . GLY A 1 93 ? 3.635 -3.448 -2.139 1.00 92.50 93 GLY A O 1
ATOM 693 N N . GLU A 1 94 ? 1.622 -3.931 -3.008 1.00 92.75 94 GLU A N 1
ATOM 694 C CA . GLU A 1 94 ? 1.177 -2.538 -3.088 1.00 92.75 94 GLU A CA 1
ATOM 695 C C . GLU A 1 94 ? 0.967 -1.931 -1.693 1.00 92.75 94 GLU A C 1
ATOM 697 O O . GLU A 1 94 ? 1.418 -0.813 -1.454 1.00 92.75 94 GLU A O 1
ATOM 702 N N . VAL A 1 95 ? 0.356 -2.669 -0.757 1.00 95.00 95 VAL A N 1
ATOM 703 C CA . VAL A 1 95 ? 0.182 -2.214 0.639 1.00 95.00 95 VAL A CA 1
ATOM 704 C C . VAL A 1 95 ? 1.535 -1.949 1.296 1.00 95.00 95 VAL A C 1
ATOM 706 O O . VAL A 1 95 ? 1.744 -0.899 1.895 1.00 95.00 95 VAL A O 1
ATOM 709 N N . ILE A 1 96 ? 2.485 -2.869 1.136 1.00 92.88 96 ILE A N 1
ATOM 710 C CA . ILE A 1 96 ? 3.804 -2.782 1.769 1.00 92.88 96 ILE A CA 1
ATOM 711 C C . ILE A 1 96 ? 4.665 -1.673 1.157 1.00 92.88 96 ILE A C 1
ATOM 713 O O . ILE A 1 96 ? 5.419 -1.012 1.871 1.00 92.88 96 ILE A O 1
ATOM 717 N N . LYS A 1 97 ? 4.517 -1.401 -0.144 1.00 90.88 97 LYS A N 1
ATOM 718 C CA . LYS A 1 97 ? 5.164 -0.254 -0.799 1.00 90.88 97 LYS A CA 1
ATOM 719 C C . LYS A 1 97 ? 4.752 1.082 -0.166 1.00 90.88 97 LYS A C 1
ATOM 721 O O . LYS A 1 97 ? 5.554 2.009 -0.155 1.00 90.88 97 LYS A O 1
ATOM 726 N N . PHE A 1 98 ? 3.539 1.161 0.382 1.00 93.50 98 PHE A N 1
ATOM 727 C CA . PHE A 1 98 ? 3.007 2.322 1.104 1.00 93.50 98 PHE A CA 1
ATOM 728 C C . PHE A 1 98 ? 2.771 2.023 2.588 1.00 93.50 98 PHE A C 1
ATOM 730 O O . PHE A 1 98 ? 1.827 2.547 3.177 1.00 93.50 98 PHE A O 1
ATOM 737 N N . LEU A 1 99 ? 3.593 1.164 3.201 1.00 93.62 99 LEU A N 1
ATOM 738 C CA . LEU A 1 99 ? 3.368 0.683 4.567 1.00 93.62 99 LEU A CA 1
ATOM 739 C C . LEU A 1 99 ? 3.204 1.831 5.568 1.00 93.62 99 LEU A C 1
ATOM 741 O O . LEU A 1 99 ? 2.250 1.834 6.339 1.00 93.62 99 LEU A O 1
ATOM 745 N N . GLN A 1 100 ? 4.110 2.809 5.520 1.00 92.44 100 GLN A N 1
ATOM 746 C CA . GLN A 1 100 ? 4.071 3.981 6.392 1.00 92.44 100 GLN A CA 1
ATOM 747 C C . GLN A 1 100 ? 2.767 4.769 6.219 1.00 92.44 100 GLN A C 1
ATOM 749 O O . GLN A 1 100 ? 2.029 4.923 7.186 1.00 92.44 100 GLN A O 1
ATOM 754 N N . ASP A 1 101 ? 2.440 5.188 4.992 1.00 94.25 101 ASP A N 1
ATOM 755 C CA . ASP A 1 101 ? 1.221 5.962 4.719 1.00 94.25 101 ASP A CA 1
ATOM 756 C C . ASP A 1 101 ? -0.050 5.183 5.104 1.00 94.25 101 ASP A C 1
ATOM 758 O O . ASP A 1 101 ? -1.037 5.757 5.565 1.00 94.25 101 ASP A O 1
ATOM 762 N N . THR A 1 102 ? -0.026 3.859 4.925 1.00 95.94 102 THR A N 1
ATOM 763 C CA . THR A 1 102 ? -1.138 2.974 5.283 1.00 95.94 102 THR A CA 1
ATOM 764 C C . THR A 1 102 ? -1.314 2.906 6.798 1.00 95.94 102 THR A C 1
ATOM 766 O O . THR A 1 102 ? -2.432 3.073 7.281 1.00 95.94 102 THR A O 1
ATOM 769 N N . LEU A 1 103 ? -0.232 2.707 7.557 1.00 95.69 103 LEU A N 1
ATOM 770 C CA . LEU A 1 103 ? -0.266 2.696 9.022 1.00 95.69 103 LEU A CA 1
ATOM 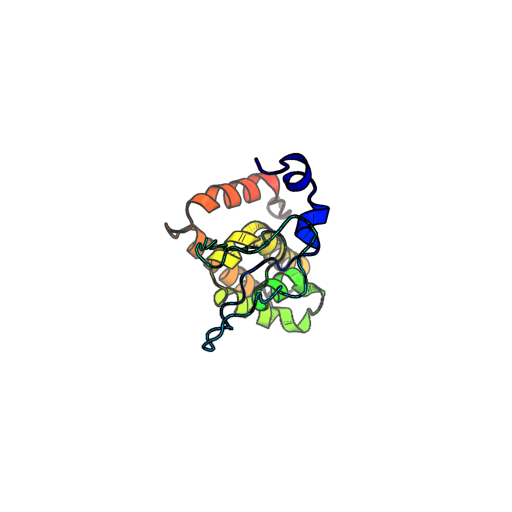771 C C . LEU A 1 103 ? -0.680 4.060 9.585 1.00 95.69 103 LEU A C 1
ATOM 773 O O . LEU A 1 103 ? -1.557 4.115 10.445 1.00 95.69 103 LEU A O 1
ATOM 777 N N . ASP A 1 104 ? -0.135 5.154 9.050 1.00 94.38 104 ASP A N 1
ATOM 778 C CA . ASP A 1 104 ? -0.511 6.516 9.437 1.00 94.38 104 ASP A CA 1
ATOM 779 C C . ASP A 1 104 ? -2.003 6.771 9.212 1.00 94.38 104 ASP A C 1
ATOM 781 O O . ASP A 1 104 ? -2.672 7.347 10.073 1.00 94.38 104 ASP A O 1
ATOM 785 N N . ALA A 1 105 ? -2.556 6.313 8.085 1.00 96.06 105 ALA A N 1
ATOM 786 C CA . ALA A 1 105 ? -3.985 6.414 7.820 1.00 96.06 105 ALA A CA 1
ATOM 787 C C . ALA A 1 105 ? -4.808 5.606 8.834 1.00 96.06 105 ALA A C 1
ATOM 789 O O . ALA A 1 105 ? -5.757 6.152 9.395 1.00 96.06 105 ALA A O 1
ATOM 790 N N . LEU A 1 106 ? -4.439 4.347 9.096 1.00 96.62 106 LEU A N 1
ATOM 791 C CA . LEU A 1 106 ? -5.143 3.467 10.037 1.00 96.62 106 LEU A CA 1
ATOM 792 C C . LEU A 1 106 ? -5.136 4.024 11.464 1.00 96.62 106 LEU A C 1
ATOM 794 O O . LEU A 1 106 ? -6.191 4.125 12.088 1.00 96.62 106 LEU A O 1
ATOM 798 N N . PHE A 1 107 ? -3.976 4.452 11.964 1.00 94.00 107 PHE A N 1
ATOM 799 C CA . PHE A 1 107 ? -3.880 5.050 13.294 1.00 94.00 107 PHE A CA 1
ATOM 800 C C . PHE A 1 107 ? -4.568 6.410 13.361 1.00 94.00 107 PHE A C 1
ATOM 802 O O . PHE A 1 107 ? -5.213 6.706 14.360 1.00 94.00 107 PHE A O 1
ATOM 809 N N . SER A 1 108 ? -4.517 7.214 12.295 1.00 93.94 108 SER A N 1
ATOM 810 C CA . SER A 1 108 ? -5.296 8.455 12.231 1.00 93.94 108 SER A CA 1
ATOM 811 C C . SER A 1 108 ? -6.796 8.193 12.342 1.00 93.94 108 SER A C 1
ATOM 813 O O . SER A 1 108 ? -7.476 8.910 13.062 1.00 93.94 108 SER A O 1
ATOM 815 N N . ILE A 1 109 ? -7.315 7.178 11.643 1.00 95.25 109 ILE A N 1
ATOM 816 C CA . ILE A 1 109 ? -8.733 6.792 11.709 1.00 95.25 109 ILE A CA 1
ATOM 817 C C . ILE A 1 109 ? -9.098 6.379 13.135 1.00 95.25 109 ILE A C 1
ATOM 819 O O . ILE A 1 109 ? -10.089 6.865 13.670 1.00 95.25 109 ILE A O 1
ATOM 823 N N . MET A 1 110 ? -8.277 5.533 13.759 1.00 92.44 110 MET A N 1
ATOM 824 C CA . MET A 1 110 ? -8.476 5.083 15.139 1.00 92.44 110 MET A CA 1
ATOM 825 C C . MET A 1 110 ? -8.464 6.251 16.138 1.00 92.44 110 MET A C 1
ATOM 827 O O . MET A 1 110 ? -9.276 6.289 17.053 1.00 92.44 110 MET A O 1
ATOM 831 N N . MET A 1 111 ? -7.578 7.235 15.948 1.00 90.25 111 MET A N 1
ATOM 832 C CA . MET A 1 111 ? -7.478 8.407 16.824 1.00 90.25 111 MET A CA 1
ATOM 833 C C . MET A 1 111 ? -8.598 9.431 16.595 1.00 90.25 111 MET A C 1
ATOM 835 O O . MET A 1 111 ? -9.105 9.996 17.555 1.00 90.25 111 MET A O 1
ATOM 839 N N . GLU A 1 112 ? -8.987 9.698 15.344 1.00 92.56 112 GLU A N 1
ATOM 840 C CA . GLU A 1 112 ? -10.043 10.675 15.020 1.00 92.56 112 GLU A CA 1
ATOM 841 C C . GLU A 1 112 ? -11.453 10.157 15.328 1.00 92.56 112 GLU A C 1
ATOM 843 O O . GLU A 1 112 ? -12.380 10.952 15.478 1.00 92.56 112 GLU A O 1
ATOM 848 N N . HIS A 1 113 ? -11.616 8.839 15.441 1.00 90.62 113 HIS A N 1
ATOM 849 C CA . HIS A 1 113 ? -12.880 8.189 15.774 1.00 90.62 113 HIS A CA 1
ATOM 850 C C . HIS A 1 113 ? -12.863 7.499 17.143 1.00 90.62 113 HIS A C 1
ATOM 852 O O . HIS A 1 113 ? -13.725 6.668 17.393 1.00 90.62 113 HIS A O 1
ATOM 858 N N . SER A 1 114 ? -11.951 7.871 18.047 1.00 88.12 114 SER A N 1
ATOM 859 C CA . SER A 1 114 ? -11.767 7.222 19.357 1.00 88.12 114 SER A CA 1
ATOM 860 C C . SER A 1 114 ? -12.975 7.290 20.298 1.00 88.12 114 SER A C 1
ATOM 862 O O . SER A 1 114 ? -13.072 6.502 21.230 1.00 88.12 114 SER A O 1
ATOM 864 N N . GLU A 1 115 ? -13.900 8.223 20.068 1.00 89.19 115 GLU A N 1
ATOM 865 C CA . GLU A 1 115 ? -15.161 8.331 20.817 1.00 89.19 115 GLU A CA 1
ATOM 866 C C . GLU A 1 115 ? -16.211 7.299 20.358 1.00 89.19 115 GLU A C 1
ATOM 868 O O . GLU A 1 115 ? -17.289 7.193 20.946 1.00 89.19 115 GLU A O 1
ATOM 873 N N . THR A 1 116 ? -15.942 6.577 19.264 1.00 88.56 116 THR A N 1
ATOM 874 C CA . THR A 1 116 ? -16.860 5.609 18.662 1.00 88.56 116 THR A CA 1
ATOM 875 C C . THR A 1 116 ? -16.136 4.333 18.243 1.00 88.56 116 THR A C 1
ATOM 877 O O . THR A 1 116 ? -15.304 4.360 17.343 1.00 88.56 116 THR A O 1
ATOM 880 N N . ASP A 1 117 ? -16.587 3.181 18.723 1.00 89.62 117 ASP A N 1
ATOM 881 C CA . ASP A 1 117 ? -15.948 1.892 18.396 1.00 89.62 117 ASP A CA 1
ATOM 882 C C . ASP A 1 117 ? -16.311 1.364 16.985 1.00 89.62 117 ASP A C 1
ATOM 884 O O . ASP A 1 117 ? -16.123 0.193 16.653 1.00 89.62 117 ASP A O 1
ATOM 888 N N . VAL A 1 118 ? -16.883 2.217 16.125 1.00 92.81 118 VAL A N 1
ATOM 889 C CA . VAL A 1 118 ? -17.451 1.846 14.814 1.00 92.81 118 VAL A CA 1
ATOM 890 C C . VAL A 1 118 ? -16.396 1.259 13.875 1.00 92.81 118 VAL A C 1
ATOM 892 O O . VAL A 1 118 ? -16.710 0.379 13.070 1.00 92.81 118 VAL A O 1
ATOM 895 N N . TYR A 1 119 ? -15.157 1.749 13.952 1.00 95.19 119 TYR A N 1
ATOM 896 C CA . TYR A 1 119 ? -14.075 1.344 13.052 1.00 95.19 119 TYR A CA 1
ATOM 897 C C . TYR A 1 119 ? -13.036 0.436 13.711 1.00 95.19 119 TYR A C 1
ATOM 899 O O . TYR A 1 119 ? -12.196 -0.103 12.994 1.00 95.19 119 TYR A O 1
ATOM 907 N N . ASP A 1 120 ? -13.104 0.215 15.022 1.00 93.50 120 ASP A N 1
ATOM 908 C CA . ASP A 1 120 ? -12.054 -0.460 15.792 1.00 93.50 120 ASP A CA 1
ATOM 909 C C . ASP A 1 120 ? -11.763 -1.865 15.278 1.00 93.50 120 ASP A C 1
ATOM 911 O O . ASP A 1 120 ? -10.613 -2.206 15.006 1.00 93.50 120 ASP A O 1
ATOM 915 N N . THR A 1 121 ? -12.810 -2.666 15.059 1.00 95.62 121 THR A N 1
ATOM 916 C CA . THR A 1 121 ? -12.649 -4.026 14.518 1.00 95.62 121 THR A CA 1
ATOM 917 C C . THR A 1 121 ? -12.063 -3.995 13.106 1.00 95.62 121 THR A C 1
ATOM 919 O O . THR A 1 121 ? -11.168 -4.771 12.793 1.00 95.62 121 THR A O 1
ATOM 922 N N . LEU A 1 122 ? -12.499 -3.056 12.260 1.00 97.06 122 LEU A N 1
ATOM 923 C CA . LEU A 1 122 ? -12.015 -2.943 10.880 1.00 97.06 122 LEU A CA 1
ATOM 924 C C . LEU A 1 122 ? -10.549 -2.496 10.811 1.00 97.06 122 LEU A C 1
ATOM 926 O O . LEU A 1 122 ? -9.790 -2.987 9.977 1.00 97.06 122 LEU A O 1
ATOM 930 N N . VAL A 1 123 ? -10.147 -1.563 11.676 1.00 97.06 123 VAL A N 1
ATOM 931 C CA . VAL A 1 123 ? -8.755 -1.121 11.794 1.00 97.06 123 VAL A CA 1
ATOM 932 C C . VAL A 1 123 ? -7.894 -2.242 12.372 1.00 97.06 123 VAL A C 1
ATOM 934 O O . VAL A 1 123 ? -6.800 -2.482 11.867 1.00 97.06 123 VAL A O 1
ATOM 937 N N . PHE A 1 124 ? -8.386 -2.972 13.373 1.00 96.56 124 PHE A N 1
ATOM 938 C CA . PHE A 1 124 ? -7.689 -4.129 13.925 1.00 96.56 124 PHE A CA 1
ATOM 939 C C . PHE A 1 124 ? -7.467 -5.221 12.869 1.00 96.56 124 PHE A C 1
ATOM 941 O O . PHE A 1 124 ? -6.331 -5.656 12.680 1.00 96.56 124 PHE A O 1
ATOM 948 N N . ASP A 1 125 ? -8.504 -5.598 12.119 1.00 97.06 125 ASP A N 1
ATOM 949 C CA . ASP A 1 125 ? -8.407 -6.576 11.029 1.00 97.06 125 ASP A CA 1
ATOM 950 C C . ASP A 1 125 ? -7.388 -6.137 9.964 1.00 97.06 125 ASP A C 1
ATOM 952 O O . ASP A 1 125 ? -6.574 -6.940 9.499 1.00 97.06 125 ASP A O 1
ATOM 956 N N . ALA A 1 126 ? -7.376 -4.846 9.615 1.00 97.50 126 ALA A N 1
ATOM 957 C CA . ALA A 1 126 ? -6.396 -4.261 8.705 1.00 97.50 126 ALA A CA 1
ATOM 958 C C . ALA A 1 126 ? -4.957 -4.351 9.244 1.00 97.50 126 ALA A C 1
ATOM 960 O O . ALA A 1 126 ? -4.038 -4.695 8.498 1.00 97.50 126 ALA A O 1
ATOM 961 N N . LEU A 1 127 ? -4.744 -4.075 10.534 1.00 96.69 127 LEU A N 1
ATOM 962 C CA . LEU A 1 127 ? -3.432 -4.194 11.174 1.00 96.69 127 LEU A CA 1
ATOM 963 C C . LEU A 1 127 ? -2.964 -5.653 11.231 1.00 96.69 127 LEU A C 1
ATOM 965 O O . LEU A 1 127 ? -1.810 -5.929 10.903 1.00 96.69 127 LEU A O 1
ATOM 969 N N . VAL A 1 128 ? -3.848 -6.597 11.570 1.00 96.31 128 VAL A N 1
ATOM 970 C CA . VAL A 1 128 ? -3.547 -8.039 11.546 1.00 96.31 128 VAL A CA 1
ATOM 971 C C . VAL A 1 128 ? -3.172 -8.487 10.136 1.00 96.31 128 VAL A C 1
ATOM 973 O O . VAL A 1 128 ? -2.188 -9.207 9.965 1.00 96.31 128 VAL A O 1
ATOM 976 N N . PHE A 1 129 ? -3.898 -8.022 9.119 1.00 96.00 129 PHE A N 1
ATOM 977 C CA . PHE A 1 129 ? -3.563 -8.272 7.721 1.00 96.00 129 PHE A CA 1
ATOM 978 C C . PHE A 1 129 ? -2.159 -7.756 7.369 1.00 96.00 129 PHE A C 1
ATOM 980 O O . PHE A 1 129 ? -1.356 -8.513 6.825 1.00 96.00 129 PHE A O 1
ATOM 987 N N . ILE A 1 130 ? -1.814 -6.517 7.737 1.00 95.31 130 ILE A N 1
ATOM 988 C CA . ILE A 1 130 ? -0.485 -5.931 7.484 1.00 95.31 130 ILE A CA 1
ATOM 989 C C . ILE A 1 130 ? 0.625 -6.706 8.207 1.00 95.31 130 ILE A C 1
ATOM 991 O O . ILE A 1 130 ? 1.665 -6.991 7.612 1.00 95.31 130 ILE A O 1
ATOM 995 N N . VAL A 1 131 ? 0.419 -7.093 9.467 1.00 93.38 131 VAL A N 1
ATOM 996 C CA . VAL A 1 131 ? 1.384 -7.920 10.210 1.00 93.38 131 VAL A CA 1
ATOM 997 C C . VAL A 1 131 ? 1.546 -9.290 9.547 1.00 93.38 131 VAL A C 1
ATOM 999 O O . VAL A 1 131 ? 2.670 -9.762 9.385 1.00 93.38 131 VAL A O 1
ATOM 1002 N N . GLY A 1 132 ? 0.449 -9.904 9.096 1.00 93.94 132 GLY A N 1
ATOM 1003 C CA . GLY A 1 132 ? 0.473 -11.155 8.338 1.00 93.94 132 GLY A CA 1
ATOM 1004 C C . GLY A 1 132 ? 1.265 -11.040 7.033 1.00 93.94 132 GLY A C 1
ATOM 1005 O O . GLY A 1 132 ? 2.024 -11.947 6.696 1.00 93.94 132 GLY A O 1
ATOM 1006 N N . LEU A 1 133 ? 1.160 -9.904 6.335 1.00 93.88 133 LEU A N 1
ATOM 1007 C CA . LEU A 1 133 ? 1.989 -9.609 5.168 1.00 93.88 133 LEU A CA 1
ATOM 1008 C C . LEU A 1 133 ? 3.478 -9.517 5.537 1.00 93.88 133 LEU A C 1
ATOM 1010 O O . LEU A 1 133 ? 4.309 -10.114 4.862 1.00 93.88 133 LEU A O 1
ATOM 1014 N N . LEU A 1 134 ? 3.839 -8.816 6.612 1.00 92.06 134 LEU A N 1
ATOM 1015 C CA . LEU A 1 134 ? 5.242 -8.637 7.020 1.00 92.06 134 LEU A CA 1
ATOM 1016 C C . LEU A 1 134 ? 5.894 -9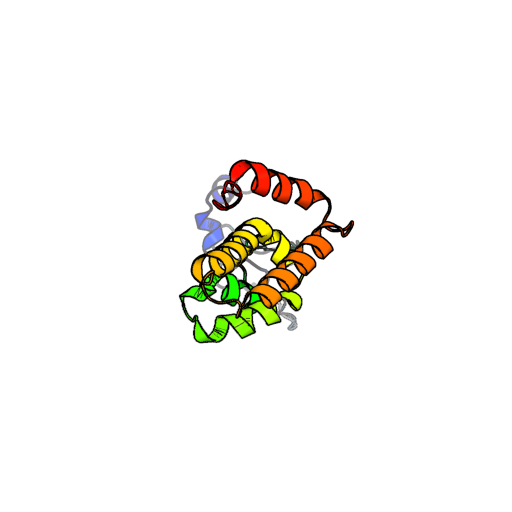.911 7.580 1.00 92.06 134 LEU A C 1
ATOM 1018 O O . LEU A 1 134 ? 7.118 -10.060 7.518 1.00 92.06 134 LEU A O 1
ATOM 1022 N N . ALA A 1 135 ? 5.083 -10.845 8.080 1.00 90.06 135 ALA A N 1
ATOM 1023 C CA . ALA A 1 135 ? 5.527 -12.177 8.480 1.00 90.06 135 ALA A CA 1
ATOM 1024 C C . ALA A 1 135 ? 5.877 -13.081 7.279 1.00 90.06 135 ALA A C 1
ATOM 1026 O O . ALA A 1 135 ? 6.601 -14.069 7.440 1.00 90.06 135 ALA A O 1
ATOM 1027 N N . ASP A 1 136 ? 5.395 -12.760 6.074 1.00 92.31 136 ASP A N 1
ATOM 1028 C CA . ASP A 1 136 ? 5.697 -13.521 4.865 1.00 92.31 136 ASP A CA 1
ATOM 1029 C C . ASP A 1 136 ? 7.167 -13.339 4.445 1.00 92.31 136 ASP A C 1
ATOM 1031 O O . ASP A 1 136 ? 7.692 -12.225 4.344 1.00 92.31 136 ASP A O 1
ATOM 1035 N N . ARG A 1 137 ? 7.834 -14.456 4.122 1.00 87.44 137 ARG A N 1
ATOM 1036 C CA . ARG A 1 137 ? 9.223 -14.475 3.639 1.00 87.44 137 ARG A CA 1
ATOM 1037 C C . ARG A 1 137 ? 9.435 -13.568 2.432 1.00 87.44 137 ARG A C 1
ATOM 1039 O O . ARG A 1 137 ? 10.498 -12.959 2.330 1.00 87.44 137 ARG A O 1
ATOM 1046 N N . LYS A 1 138 ? 8.435 -13.428 1.553 1.00 90.56 138 LYS A N 1
ATOM 1047 C CA . LYS A 1 138 ? 8.532 -12.568 0.363 1.00 90.56 138 LYS A CA 1
ATOM 1048 C C . LYS A 1 138 ? 8.708 -11.082 0.700 1.00 90.56 138 LYS A C 1
ATOM 1050 O O . LYS A 1 138 ? 9.194 -10.330 -0.138 1.00 90.56 138 LYS A O 1
ATOM 1055 N N . PHE A 1 139 ? 8.338 -10.662 1.910 1.00 88.12 139 PHE A N 1
ATOM 1056 C CA . PHE A 1 139 ? 8.351 -9.265 2.337 1.00 88.12 139 PHE A CA 1
ATOM 1057 C C . PHE A 1 139 ? 9.293 -8.988 3.513 1.00 88.12 139 PHE A C 1
ATOM 1059 O O . PHE A 1 139 ? 9.282 -7.890 4.064 1.00 88.12 139 PHE A O 1
ATOM 1066 N N . GLN A 1 140 ? 10.173 -9.930 3.867 1.00 83.56 140 GLN A N 1
ATOM 1067 C CA . GLN A 1 140 ? 11.035 -9.808 5.047 1.00 83.56 140 GLN A CA 1
ATOM 1068 C C . GLN A 1 140 ? 11.918 -8.556 5.067 1.00 83.56 140 GLN A C 1
ATOM 1070 O O . GLN A 1 140 ? 12.152 -8.002 6.139 1.00 83.56 140 GLN A O 1
ATOM 1075 N N . HIS A 1 141 ? 12.372 -8.076 3.907 1.00 85.00 141 HIS A N 1
ATOM 1076 C CA . HIS A 1 141 ? 13.177 -6.855 3.811 1.00 85.00 141 HIS A CA 1
ATOM 1077 C C . HIS A 1 141 ? 12.413 -5.590 4.233 1.00 85.00 141 HIS A C 1
ATOM 1079 O O . HIS A 1 141 ? 13.028 -4.611 4.652 1.00 85.00 141 HIS A O 1
ATOM 1085 N N . PHE A 1 142 ? 11.078 -5.616 4.195 1.00 86.94 142 PHE A N 1
ATOM 1086 C CA . PHE A 1 142 ? 10.246 -4.507 4.656 1.00 86.94 142 PHE A CA 1
ATOM 1087 C C . PHE A 1 142 ? 10.099 -4.447 6.178 1.00 86.94 142 PHE A C 1
ATOM 1089 O O . PHE A 1 142 ? 9.647 -3.426 6.690 1.00 86.94 142 PHE A O 1
ATOM 1096 N N . ASN A 1 143 ? 10.570 -5.452 6.927 1.00 85.88 143 ASN A N 1
ATOM 1097 C CA . ASN A 1 143 ? 10.665 -5.333 8.385 1.00 85.88 143 ASN A CA 1
ATOM 1098 C C . ASN A 1 143 ? 11.566 -4.164 8.795 1.00 85.88 143 ASN A C 1
ATOM 1100 O O . ASN A 1 143 ? 11.267 -3.482 9.764 1.00 85.88 143 ASN A O 1
ATOM 1104 N N . THR A 1 144 ? 12.616 -3.856 8.026 1.00 88.12 144 THR A N 1
ATOM 1105 C CA . THR A 1 144 ? 13.441 -2.664 8.279 1.00 88.12 144 THR A CA 1
ATOM 1106 C C . THR A 1 144 ? 12.639 -1.369 8.134 1.00 88.12 144 THR A C 1
ATOM 1108 O O . THR A 1 144 ? 12.874 -0.421 8.878 1.00 88.12 144 THR A O 1
ATOM 1111 N N . VAL A 1 145 ? 11.668 -1.331 7.215 1.00 86.81 145 VAL A N 1
ATOM 1112 C CA . VAL A 1 145 ? 10.772 -0.180 7.029 1.00 86.81 145 VAL A CA 1
ATOM 1113 C C . VAL A 1 145 ? 9.793 -0.071 8.196 1.00 86.81 145 VAL A C 1
ATOM 1115 O O . VAL A 1 145 ? 9.632 1.019 8.738 1.00 86.81 145 VAL A O 1
ATOM 1118 N N . LEU A 1 146 ? 9.198 -1.188 8.635 1.00 90.19 146 LEU A N 1
ATOM 1119 C CA . LEU A 1 146 ? 8.352 -1.212 9.833 1.00 90.19 146 LEU A CA 1
ATOM 1120 C C . LEU A 1 146 ? 9.129 -0.752 11.077 1.00 90.19 146 LEU A C 1
ATOM 1122 O O . LEU A 1 146 ? 8.650 0.090 11.826 1.00 90.19 146 LEU A O 1
ATOM 1126 N N . GLU A 1 147 ? 10.340 -1.265 11.286 1.00 89.62 147 GLU A N 1
ATOM 1127 C CA . GLU A 1 147 ? 11.207 -0.878 12.405 1.00 89.62 147 GLU A CA 1
ATOM 1128 C C . GLU A 1 147 ? 11.541 0.616 12.383 1.00 89.62 147 GLU A C 1
ATOM 1130 O O . GLU A 1 147 ? 11.481 1.287 13.415 1.00 89.62 147 GLU A O 1
ATOM 1135 N N . ALA A 1 148 ? 11.874 1.160 11.209 1.00 89.44 148 ALA A N 1
ATOM 1136 C CA . ALA A 1 148 ? 12.108 2.591 11.050 1.00 89.44 148 ALA A CA 1
ATOM 1137 C C . ALA A 1 148 ? 10.844 3.397 11.376 1.00 89.44 148 ALA A C 1
ATOM 1139 O O . ALA A 1 148 ? 10.924 4.373 12.122 1.00 89.44 148 ALA A O 1
ATOM 1140 N N . TYR A 1 149 ? 9.682 2.952 10.892 1.00 90.19 149 TYR A N 1
ATOM 1141 C CA . TYR A 1 149 ? 8.395 3.561 11.205 1.00 90.19 149 TYR A CA 1
ATOM 1142 C C . TYR A 1 149 ? 8.128 3.579 12.715 1.00 90.19 149 TYR A C 1
ATOM 1144 O O . TYR A 1 149 ? 7.872 4.644 13.272 1.00 90.19 149 TYR A O 1
ATOM 1152 N N . ILE A 1 150 ? 8.273 2.443 13.404 1.00 88.12 150 ILE A N 1
ATOM 1153 C CA . ILE A 1 150 ? 8.070 2.340 14.858 1.00 88.12 150 ILE A CA 1
ATOM 1154 C C . ILE A 1 150 ? 8.997 3.296 15.619 1.00 88.12 150 ILE A C 1
ATOM 1156 O O . ILE A 1 150 ? 8.574 3.945 16.570 1.00 88.12 150 ILE A O 1
ATOM 1160 N N . ARG A 1 151 ? 10.263 3.414 15.208 1.00 86.38 151 ARG A N 1
ATOM 1161 C CA . ARG A 1 151 ? 11.246 4.251 15.915 1.00 86.38 151 ARG A CA 1
ATOM 1162 C C . ARG A 1 151 ? 11.094 5.745 15.656 1.00 86.38 151 ARG A C 1
ATOM 1164 O O . ARG A 1 151 ? 11.462 6.533 16.520 1.00 86.38 151 ARG A O 1
ATOM 1171 N N . GLN A 1 152 ? 10.658 6.133 14.459 1.00 85.12 152 GLN A N 1
ATOM 1172 C CA . GLN A 1 152 ? 10.747 7.522 13.987 1.00 85.12 152 GLN A CA 1
ATOM 1173 C C . GLN A 1 152 ? 9.388 8.196 13.800 1.00 85.12 152 GLN A C 1
ATOM 1175 O O . GLN A 1 152 ? 9.299 9.417 13.892 1.00 85.12 152 GLN A O 1
ATOM 1180 N N . HIS A 1 153 ? 8.343 7.421 13.517 1.00 80.94 153 HIS A N 1
ATOM 1181 C CA . HIS A 1 153 ? 7.047 7.934 13.070 1.00 80.94 153 HIS A CA 1
ATOM 1182 C C . HIS A 1 153 ? 5.892 7.499 13.959 1.00 80.94 153 HIS A C 1
ATOM 1184 O O . HIS A 1 153 ? 4.919 8.241 14.088 1.00 80.94 153 HIS A O 1
ATOM 1190 N N . PHE A 1 154 ? 6.009 6.351 14.625 1.00 79.50 154 PHE A N 1
ATOM 1191 C CA . PHE A 1 154 ? 5.012 5.897 15.580 1.00 79.50 154 PHE A CA 1
ATOM 1192 C C . PHE A 1 154 ? 5.040 6.772 16.839 1.00 79.50 154 PHE A C 1
ATOM 1194 O O . PHE A 1 154 ? 5.682 6.478 17.841 1.00 79.50 154 PHE A O 1
ATOM 1201 N N . SER A 1 155 ? 4.328 7.891 16.755 1.00 64.88 155 SER A N 1
ATOM 1202 C CA . SER A 1 155 ? 4.095 8.844 17.839 1.00 64.88 155 SER A CA 1
ATOM 1203 C C . SER A 1 155 ? 2.647 8.766 18.318 1.00 64.88 155 SER A C 1
ATOM 1205 O O . SER A 1 155 ? 2.079 9.783 18.711 1.00 64.88 155 SER A O 1
ATOM 1207 N N . ALA A 1 156 ? 2.018 7.583 18.257 1.00 55.03 156 ALA A N 1
ATOM 1208 C CA . ALA A 1 156 ? 0.661 7.372 18.755 1.00 55.03 156 ALA A CA 1
ATOM 1209 C C . ALA A 1 156 ? 0.613 7.726 20.252 1.00 55.03 156 ALA A C 1
ATOM 1211 O O . ALA A 1 156 ? 1.009 6.969 21.140 1.00 55.03 156 ALA A O 1
ATOM 1212 N N . THR A 1 157 ? 0.189 8.957 20.507 1.00 49.66 157 THR A N 1
ATOM 1213 C CA . THR A 1 157 ? 0.272 9.641 21.788 1.00 49.66 157 THR A CA 1
ATOM 1214 C C . THR A 1 157 ? -0.947 9.242 22.607 1.00 49.66 157 THR A C 1
ATOM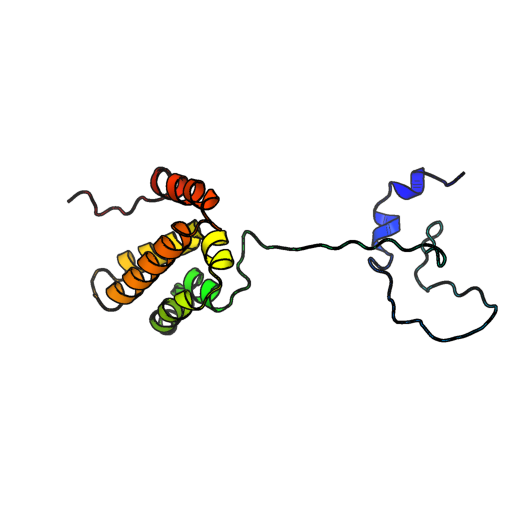 1216 O O . THR A 1 157 ? -1.874 10.025 22.733 1.00 49.66 157 THR A O 1
ATOM 1219 N N . LEU A 1 158 ? -0.968 8.006 23.113 1.00 49.47 158 LEU A N 1
ATOM 1220 C CA . LEU A 1 158 ? -1.879 7.546 24.177 1.00 49.47 158 LEU A CA 1
ATOM 1221 C C . LEU A 1 158 ? -1.291 6.404 25.038 1.00 49.47 158 LEU A C 1
ATOM 1223 O O . LEU A 1 158 ? -1.907 6.024 26.025 1.00 49.47 158 LEU A O 1
ATOM 1227 N N . ALA A 1 159 ? -0.080 5.903 24.753 1.00 45.25 159 ALA A N 1
ATOM 1228 C CA . ALA A 1 159 ? 0.583 4.878 25.578 1.00 45.25 159 ALA A CA 1
ATOM 1229 C C . ALA A 1 159 ? 1.195 5.410 26.898 1.00 45.25 159 ALA A C 1
ATOM 1231 O O . ALA A 1 159 ? 1.782 4.645 27.658 1.00 45.25 159 ALA A O 1
ATOM 1232 N N . TYR A 1 160 ? 1.064 6.712 27.171 1.00 37.44 160 TYR A N 1
ATOM 1233 C CA . TYR A 1 160 ? 1.386 7.330 28.461 1.00 37.44 160 TYR A CA 1
ATOM 1234 C C . TYR A 1 160 ? 0.107 7.893 29.091 1.00 37.44 160 TYR A C 1
ATOM 1236 O O . TYR A 1 160 ? -0.104 9.106 29.131 1.00 37.44 160 TYR A O 1
ATOM 1244 N N . LYS A 1 161 ? -0.760 7.003 29.567 1.00 36.81 161 LYS A N 1
ATOM 1245 C CA . LYS A 1 161 ? -1.658 7.264 30.693 1.00 36.81 161 LYS A CA 1
ATOM 1246 C C . LYS A 1 161 ? -1.727 6.027 31.569 1.00 36.81 161 LYS A C 1
ATOM 1248 O O . LYS A 1 161 ? -1.841 4.923 30.998 1.00 36.81 161 LYS A O 1
#

Secondary structure (DSSP, 8-state):
---GGGTS-HHHHHTS-SS--TT------------TT--TT----SS-----------SSS---HHHHHHHTGGG-GGGHHHHHHHHTTS-HHHHHHTHHHHHHHHHHHHHHTTT-TTTHHHHHHHHHHHHHHHHSGGGGGGHHHHHHHHHHT---TTS--

Radius of gyration: 25.86 Å; chains: 1; bounding box: 52×32×84 Å

Sequence (161 aa):
QGDSKKLEDASSYLSLPSERNLSESKLLSGSSFRVSGAAPGLAVSTRDSFQISTLVCSTKLTQNVNLLGLLKWRSKPSLLCGNLQKLMNVDGGEVIKFLQDTLDALFSIMMEHSETDVYDTLVFDALVFIVGLLADRKFQHFNTVLEAYIRQHFSATLAYK

pLDDT: mean 81.43, std 17.59, range [36.81, 97.5]

Organism: NCBI:txid221966